Protein AF-A0A832J0V3-F1 (afdb_monomer_lite)

Sequence (159 aa):
MRLTGLDIARFIAFTGMVLVNFRIAAQVTGSTDWASQITHLLEGRAAALFVTLAGVGISLANAPASLMAKRALFLFAIGLLNQTIFEADILHYYGVYFLCAIPMMRLSPRGLLIAAGGILLISFIMLIGLNYEAGWNWATLQYADFWTPTGFIRNLFYN

Foldseek 3Di:
DDDVVLVVQLVVLVVLLVLLLVCVQVVPDQDPDPSSVSNVVSVPVSVVSNVVSVLVVVLPVPDPLVVLLVVLVVQLVVQVVVCVVGVSGPSNLSSVVSNVVSVVSVDDPVRVVVVVVVLVVVLVCCVVPDDLCPQADPVNRHGHPCVPPVSVVCVNRHD

Radius of gyration: 17.06 Å; chains: 1; bounding box: 44×34×41 Å

Secondary structure (DSSP, 8-state):
---HHHHHHHHHHHHHHHHHHHHHHTT----SSHHHHHHHHHTTHHHHHHHHHHHHHHHHH---HHHHHHHHHHHHHHHHHHHTT-SS--HHHHHHHHHHHHHHTTS-HHHHHHHHHHHHHHHHHHHHHS-TTTTEETTTTEETTTTSHHHHHHHHHT-

pLDDT: mean 91.14, std 5.31, range [54.75, 97.75]

Structure (mmCIF, N/CA/C/O backbone):
data_AF-A0A832J0V3-F1
#
_entry.id   AF-A0A832J0V3-F1
#
loop_
_atom_site.group_PDB
_atom_site.id
_atom_site.type_symbol
_atom_site.label_atom_id
_atom_site.label_alt_id
_atom_site.label_comp_id
_atom_site.label_asym_id
_atom_site.label_entity_id
_atom_site.label_seq_id
_atom_site.pdbx_PDB_ins_code
_atom_site.Cartn_x
_atom_site.Cartn_y
_atom_site.Cartn_z
_atom_site.occupancy
_atom_site.B_iso_or_equiv
_atom_site.auth_seq_id
_atom_site.auth_comp_id
_atom_site.auth_asym_id
_atom_site.auth_atom_id
_atom_site.pdbx_PDB_model_num
ATOM 1 N N . MET A 1 1 ? -3.402 12.920 20.168 1.00 54.75 1 MET A N 1
ATOM 2 C CA . MET A 1 1 ? -2.013 12.932 20.684 1.00 54.75 1 MET A CA 1
ATOM 3 C C . MET A 1 1 ? -1.078 12.619 19.524 1.00 54.75 1 MET A C 1
ATOM 5 O O . MET A 1 1 ? -1.375 11.689 18.785 1.00 54.75 1 MET A O 1
ATOM 9 N N . ARG A 1 2 ? -0.011 13.399 19.311 1.00 70.50 2 ARG A N 1
ATOM 10 C CA . ARG A 1 2 ? 1.037 13.047 18.337 1.00 70.50 2 ARG A CA 1
ATOM 11 C C . ARG A 1 2 ? 2.026 12.117 19.033 1.00 70.50 2 ARG A C 1
ATOM 13 O O . ARG A 1 2 ? 2.502 12.450 20.113 1.00 70.50 2 ARG A O 1
ATOM 20 N N . LEU A 1 3 ? 2.281 10.953 18.447 1.00 86.25 3 LEU A N 1
ATOM 21 C CA . LEU A 1 3 ? 3.226 9.975 18.976 1.00 86.25 3 LEU A CA 1
ATOM 22 C C . LEU A 1 3 ? 4.515 10.094 18.169 1.00 86.25 3 LEU A C 1
ATOM 24 O O . LEU A 1 3 ? 4.621 9.521 17.089 1.00 86.25 3 LEU A O 1
ATOM 28 N N . THR A 1 4 ? 5.489 10.837 18.690 1.00 90.25 4 THR A N 1
ATOM 29 C CA . THR A 1 4 ? 6.738 11.141 17.974 1.00 90.25 4 THR A CA 1
ATOM 30 C C . THR A 1 4 ? 7.454 9.880 17.487 1.00 90.25 4 THR A C 1
ATOM 32 O O . THR A 1 4 ? 7.920 9.845 16.356 1.00 90.25 4 THR A O 1
ATOM 35 N N . GLY A 1 5 ? 7.476 8.809 18.290 1.00 90.56 5 GLY A N 1
ATOM 36 C CA . GLY A 1 5 ? 8.074 7.534 17.879 1.00 90.56 5 GLY A CA 1
ATOM 37 C C . GLY A 1 5 ? 7.371 6.888 16.680 1.00 90.56 5 GLY A C 1
ATOM 38 O O . GLY A 1 5 ? 8.030 6.361 15.789 1.00 90.56 5 GLY A O 1
ATOM 39 N N . LEU A 1 6 ? 6.040 6.987 16.612 1.00 90.38 6 LEU A N 1
ATOM 40 C CA . LEU A 1 6 ? 5.249 6.479 15.490 1.00 90.38 6 LEU A CA 1
ATOM 41 C C . LEU A 1 6 ? 5.476 7.314 14.223 1.00 90.38 6 LEU A C 1
ATOM 43 O O . LEU A 1 6 ? 5.562 6.759 13.129 1.00 90.38 6 LEU A O 1
ATOM 47 N N . ASP A 1 7 ? 5.618 8.632 14.370 1.00 90.94 7 ASP A N 1
ATOM 48 C CA . ASP A 1 7 ? 5.925 9.532 13.257 1.00 90.94 7 ASP A CA 1
ATOM 49 C C . ASP A 1 7 ? 7.337 9.264 12.696 1.00 90.94 7 ASP A C 1
ATOM 51 O O . ASP A 1 7 ? 7.498 9.150 11.481 1.00 90.94 7 ASP A O 1
ATOM 55 N N . ILE A 1 8 ? 8.337 9.062 13.565 1.00 92.94 8 ILE A N 1
ATOM 56 C CA . ILE A 1 8 ? 9.705 8.681 13.166 1.00 92.94 8 ILE A CA 1
ATOM 57 C C . ILE A 1 8 ? 9.705 7.327 12.449 1.00 92.94 8 ILE A C 1
ATOM 59 O O . ILE A 1 8 ? 10.286 7.200 11.373 1.00 92.94 8 ILE A O 1
ATOM 63 N N . ALA A 1 9 ? 9.026 6.319 13.004 1.00 93.75 9 ALA A N 1
ATOM 64 C CA . ALA A 1 9 ? 8.980 4.988 12.405 1.00 93.75 9 ALA A CA 1
ATOM 65 C C . ALA A 1 9 ? 8.344 5.012 11.002 1.00 93.75 9 ALA A C 1
ATOM 67 O O . ALA A 1 9 ? 8.849 4.366 10.083 1.00 93.75 9 ALA A O 1
ATOM 68 N N . ARG A 1 10 ? 7.281 5.806 10.803 1.00 91.69 10 ARG A N 1
ATOM 69 C CA . ARG A 1 10 ? 6.677 5.998 9.475 1.00 91.69 10 ARG A CA 1
ATOM 70 C C . ARG A 1 10 ? 7.616 6.699 8.509 1.00 91.69 10 ARG A C 1
ATOM 72 O O . ARG A 1 10 ? 7.669 6.304 7.351 1.00 91.69 10 ARG A O 1
ATOM 79 N N . PHE A 1 11 ? 8.342 7.715 8.969 1.00 93.00 11 PHE A N 1
ATOM 80 C CA . PHE A 1 11 ? 9.310 8.423 8.137 1.00 93.00 11 PHE A CA 1
ATOM 81 C C . PHE A 1 11 ? 10.439 7.497 7.663 1.00 93.00 11 PHE A C 1
ATOM 83 O O . PHE A 1 11 ? 10.792 7.519 6.484 1.00 93.00 11 PHE A O 1
ATOM 90 N N . ILE A 1 12 ? 10.950 6.636 8.549 1.00 94.00 12 ILE A N 1
ATOM 91 C CA . ILE A 1 12 ? 11.961 5.626 8.202 1.00 94.00 12 ILE A CA 1
ATOM 92 C C . ILE A 1 12 ? 11.396 4.637 7.178 1.00 94.00 12 ILE A C 1
ATOM 94 O O . ILE A 1 12 ? 12.029 4.387 6.154 1.00 94.00 12 ILE A O 1
ATOM 98 N N . ALA A 1 13 ? 10.190 4.114 7.417 1.00 94.06 13 ALA A N 1
ATOM 99 C CA . ALA A 1 13 ? 9.546 3.175 6.502 1.00 94.06 13 ALA A CA 1
ATOM 100 C C . ALA A 1 13 ? 9.299 3.802 5.118 1.00 94.06 13 ALA A C 1
ATOM 102 O O . ALA A 1 13 ? 9.639 3.205 4.101 1.00 94.06 13 ALA A O 1
ATOM 103 N N . PHE A 1 14 ? 8.784 5.034 5.078 1.00 92.00 14 PHE A N 1
ATOM 104 C CA . PHE A 1 14 ? 8.576 5.792 3.845 1.00 92.00 14 PHE A CA 1
ATOM 105 C C . PHE A 1 14 ? 9.883 6.021 3.085 1.00 92.00 14 PHE A C 1
ATOM 107 O O . PHE A 1 14 ? 9.963 5.694 1.905 1.00 92.00 14 PHE A O 1
ATOM 114 N N . THR A 1 15 ? 10.92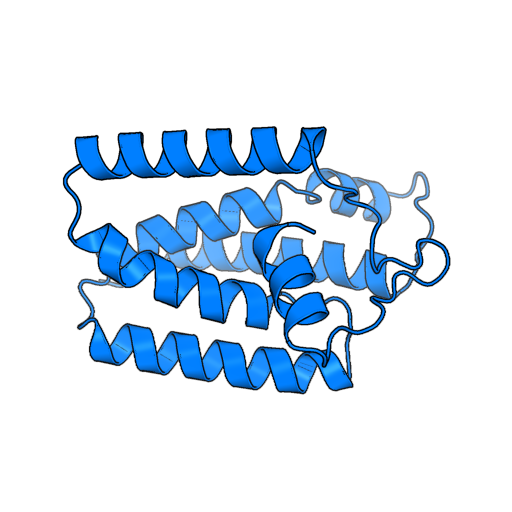4 6.504 3.765 1.00 92.75 15 THR A N 1
ATOM 115 C CA . THR A 1 15 ? 12.248 6.707 3.158 1.00 92.75 15 THR A CA 1
ATOM 116 C C . THR A 1 15 ? 12.790 5.405 2.571 1.00 92.75 15 THR A C 1
ATOM 118 O O . THR A 1 15 ? 13.293 5.400 1.451 1.00 92.75 15 THR A O 1
ATOM 121 N N . GLY A 1 16 ? 12.636 4.284 3.282 1.00 93.00 16 GLY A N 1
ATOM 122 C CA . GLY A 1 16 ? 13.059 2.981 2.780 1.00 93.00 16 GLY A CA 1
ATOM 123 C C . GLY A 1 16 ? 12.326 2.562 1.505 1.00 93.00 16 GLY A C 1
ATOM 124 O O . GLY A 1 16 ? 12.962 2.112 0.556 1.00 93.00 16 GLY A O 1
ATOM 125 N N . MET A 1 17 ? 11.009 2.770 1.440 1.00 93.06 17 MET A N 1
ATOM 126 C CA . MET A 1 17 ? 10.232 2.480 0.231 1.00 93.06 17 MET A CA 1
ATOM 127 C C . MET A 1 17 ? 10.623 3.374 -0.941 1.00 93.06 17 MET A C 1
ATOM 129 O O . MET A 1 17 ? 10.738 2.878 -2.058 1.00 93.06 17 MET A O 1
ATOM 133 N N . VAL A 1 18 ? 10.853 4.666 -0.692 1.00 90.50 18 VAL A N 1
ATOM 134 C CA . VAL A 1 18 ? 11.332 5.607 -1.713 1.00 90.50 18 VAL A CA 1
ATOM 135 C C . VAL A 1 18 ? 12.668 5.122 -2.271 1.00 90.50 18 VAL A C 1
ATOM 137 O O . VAL A 1 18 ? 12.792 4.974 -3.480 1.00 90.50 18 VAL A O 1
ATOM 140 N N . LEU A 1 19 ? 13.638 4.786 -1.415 1.00 90.81 19 LEU A N 1
ATOM 141 C CA . LEU A 1 19 ? 14.952 4.302 -1.851 1.00 90.81 19 LEU A CA 1
ATOM 142 C C . LEU A 1 19 ? 14.863 3.032 -2.710 1.00 90.81 19 LEU A C 1
ATOM 144 O O . LEU A 1 19 ? 15.509 2.953 -3.753 1.00 90.81 19 LEU A O 1
ATOM 148 N N . VAL A 1 20 ? 14.052 2.056 -2.294 1.00 90.69 20 VAL A N 1
ATOM 149 C CA . VAL A 1 20 ? 13.866 0.801 -3.039 1.00 90.69 20 VAL A CA 1
ATOM 150 C C . VAL A 1 20 ? 13.216 1.062 -4.401 1.00 90.69 20 VAL A C 1
A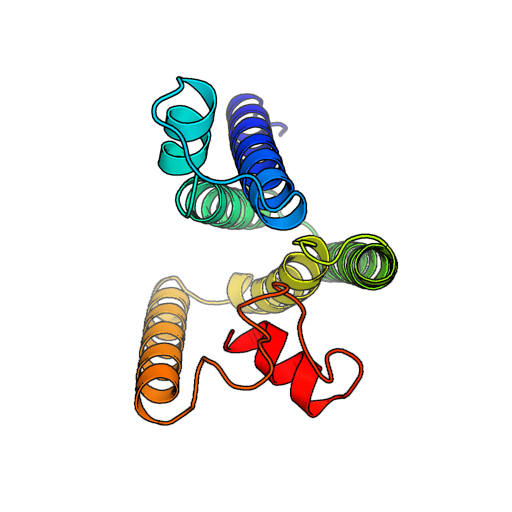TOM 152 O O . VAL A 1 20 ? 13.737 0.603 -5.415 1.00 90.69 20 VAL A O 1
ATOM 155 N N . ASN A 1 21 ? 12.133 1.843 -4.454 1.00 89.88 21 ASN A N 1
ATOM 156 C CA . ASN A 1 21 ? 11.426 2.122 -5.710 1.00 89.88 21 ASN A CA 1
ATOM 157 C C . ASN A 1 21 ? 12.256 2.983 -6.668 1.00 89.88 21 ASN A C 1
ATOM 159 O O . ASN A 1 21 ? 12.272 2.719 -7.866 1.00 89.88 21 ASN A O 1
ATOM 163 N N . PHE A 1 22 ? 13.010 3.961 -6.160 1.00 89.00 22 PHE A N 1
ATOM 164 C CA . PHE A 1 22 ? 13.929 4.742 -6.991 1.00 89.00 22 PHE A CA 1
ATOM 165 C C . PHE A 1 22 ? 15.041 3.884 -7.587 1.00 89.00 22 PHE A C 1
ATOM 167 O O . PHE A 1 22 ? 15.375 4.064 -8.754 1.00 89.00 22 PHE A O 1
ATOM 174 N N . ARG A 1 23 ? 15.595 2.932 -6.825 1.00 88.50 23 ARG A N 1
ATOM 175 C CA . ARG A 1 23 ? 16.586 1.985 -7.354 1.00 88.50 23 ARG A CA 1
ATOM 176 C C . ARG A 1 23 ? 16.011 1.166 -8.512 1.00 88.50 23 ARG A C 1
ATOM 178 O O . ARG A 1 23 ? 16.685 1.015 -9.528 1.00 88.50 23 ARG A O 1
ATOM 185 N N . ILE A 1 24 ? 14.788 0.657 -8.346 1.00 85.94 24 ILE A N 1
ATOM 186 C CA . ILE A 1 24 ? 14.080 -0.128 -9.368 1.00 85.94 24 ILE A CA 1
ATOM 187 C C . ILE A 1 24 ? 13.834 0.731 -10.616 1.00 85.94 24 ILE A C 1
ATOM 189 O O . ILE A 1 24 ? 14.211 0.330 -11.714 1.00 85.94 24 ILE A O 1
ATOM 193 N N . ALA A 1 25 ? 13.292 1.940 -10.451 1.00 86.00 25 ALA A N 1
ATOM 194 C CA . ALA A 1 25 ? 13.006 2.853 -11.557 1.00 86.00 25 ALA A CA 1
ATOM 195 C C . ALA A 1 25 ? 14.266 3.319 -12.306 1.00 86.00 25 ALA A C 1
ATOM 197 O O . ALA A 1 25 ? 14.244 3.477 -13.521 1.00 86.00 25 ALA A O 1
ATOM 198 N N . ALA A 1 26 ? 15.378 3.515 -11.595 1.00 86.19 26 ALA A N 1
ATOM 199 C CA . ALA A 1 26 ? 16.663 3.867 -12.193 1.00 86.19 26 ALA A CA 1
ATOM 200 C C . ALA A 1 26 ? 17.390 2.665 -12.829 1.00 86.19 26 ALA A C 1
ATOM 202 O O . ALA A 1 26 ? 18.499 2.834 -13.332 1.00 86.19 26 ALA A O 1
ATOM 203 N N . GLN A 1 27 ? 16.798 1.462 -12.777 1.00 82.75 27 GLN A N 1
ATOM 204 C CA . GLN A 1 27 ? 17.362 0.211 -13.295 1.00 82.75 27 GLN A CA 1
ATOM 205 C C . GLN A 1 27 ? 18.802 -0.045 -12.823 1.00 82.75 27 GLN A C 1
ATOM 207 O O . GLN A 1 27 ? 19.636 -0.588 -13.549 1.00 82.75 27 GLN A O 1
ATOM 212 N N . VAL A 1 28 ? 19.112 0.359 -11.588 1.00 83.00 28 VAL A N 1
ATOM 213 C CA . VAL A 1 28 ? 20.458 0.206 -11.035 1.00 83.00 28 VAL A CA 1
ATOM 214 C C . VAL A 1 28 ? 20.694 -1.267 -10.726 1.00 83.00 28 VAL A C 1
ATOM 216 O O . VAL A 1 28 ? 20.068 -1.841 -9.829 1.00 83.00 28 VAL A O 1
ATOM 219 N N . THR A 1 29 ? 21.626 -1.879 -11.452 1.00 79.19 29 THR A N 1
ATOM 220 C CA . THR A 1 29 ? 22.060 -3.252 -11.204 1.00 79.19 29 THR A CA 1
ATOM 221 C C . THR A 1 29 ? 22.659 -3.371 -9.807 1.00 79.19 29 THR A C 1
ATOM 223 O O . THR A 1 29 ? 23.489 -2.562 -9.389 1.00 79.19 29 THR A O 1
ATOM 226 N N . GLY A 1 30 ? 22.229 -4.394 -9.065 1.00 75.62 30 GLY A N 1
ATOM 227 C CA . GLY A 1 30 ? 22.785 -4.684 -7.747 1.00 75.62 30 GLY A CA 1
ATOM 228 C C . GLY A 1 30 ? 24.283 -4.964 -7.841 1.00 75.62 30 GLY A C 1
ATOM 229 O O . GLY A 1 30 ? 24.714 -5.798 -8.635 1.00 75.62 30 GLY A O 1
ATOM 230 N N . SER A 1 31 ? 25.064 -4.271 -7.020 1.00 80.88 31 SER A N 1
ATOM 231 C CA . SER A 1 31 ? 26.495 -4.517 -6.843 1.00 80.88 31 SER A CA 1
ATOM 232 C C . SER A 1 31 ? 26.772 -4.969 -5.398 1.00 80.88 31 SER A C 1
ATOM 234 O O . SER A 1 31 ? 25.855 -5.050 -4.576 1.00 80.88 31 SER A O 1
ATOM 236 N N . THR A 1 32 ? 28.025 -5.284 -5.065 1.00 82.44 32 THR A N 1
ATOM 237 C CA . THR A 1 32 ? 28.452 -5.596 -3.687 1.00 82.44 32 THR A CA 1
ATOM 238 C C . THR A 1 32 ? 28.707 -4.356 -2.826 1.00 82.44 32 THR A C 1
ATOM 240 O O . THR A 1 32 ? 29.169 -4.493 -1.692 1.00 82.44 32 THR A O 1
ATOM 243 N N . ASP A 1 33 ? 28.436 -3.153 -3.338 1.00 89.06 33 ASP A N 1
ATOM 244 C CA . ASP A 1 33 ? 28.592 -1.918 -2.577 1.00 89.06 33 ASP A CA 1
ATOM 245 C C . ASP A 1 33 ? 27.616 -1.819 -1.389 1.00 89.06 33 ASP A C 1
ATOM 247 O O . ASP A 1 33 ? 26.605 -2.520 -1.272 1.00 89.06 33 ASP A O 1
ATOM 251 N N . TRP A 1 34 ? 27.952 -0.931 -0.457 1.00 88.75 34 TRP A N 1
ATOM 252 C CA . TRP A 1 34 ? 27.175 -0.724 0.762 1.00 88.75 34 TRP A CA 1
ATOM 253 C C . TRP A 1 34 ? 25.763 -0.180 0.472 1.00 88.75 34 TRP A C 1
ATOM 255 O O . TRP A 1 34 ? 24.833 -0.458 1.227 1.00 88.75 34 TRP A O 1
ATOM 265 N N . ALA A 1 35 ? 25.575 0.564 -0.623 1.00 86.31 35 ALA A N 1
ATOM 266 C CA . ALA A 1 35 ? 24.287 1.144 -0.998 1.00 86.31 35 ALA A CA 1
ATOM 267 C C . ALA A 1 35 ? 23.299 0.069 -1.492 1.00 86.31 35 ALA A C 1
ATOM 269 O O . ALA A 1 35 ? 22.139 0.031 -1.069 1.00 86.31 35 ALA A O 1
ATOM 270 N N . SER A 1 36 ? 23.772 -0.857 -2.324 1.00 87.38 36 SER A N 1
ATOM 271 C CA . SER A 1 36 ? 23.045 -2.040 -2.783 1.00 87.38 36 SER A CA 1
ATOM 272 C C . SER A 1 36 ? 22.659 -2.935 -1.603 1.00 87.38 36 SER A C 1
ATOM 274 O O . SER A 1 36 ? 21.502 -3.337 -1.484 1.00 87.38 36 SER A O 1
ATOM 276 N N . GLN A 1 37 ? 23.566 -3.150 -0.642 1.00 88.56 37 GLN A N 1
ATOM 277 C CA . GLN A 1 37 ? 23.251 -3.909 0.576 1.00 88.56 37 GLN A CA 1
ATOM 278 C C . GLN A 1 37 ? 22.127 -3.264 1.401 1.00 88.56 37 GLN A C 1
ATOM 280 O O . GLN A 1 37 ? 21.216 -3.960 1.848 1.00 88.56 37 GLN A O 1
ATOM 285 N N . ILE A 1 38 ? 22.147 -1.937 1.575 1.00 89.25 38 ILE A N 1
ATOM 286 C CA . ILE A 1 38 ? 21.082 -1.221 2.291 1.00 89.25 38 ILE A CA 1
ATOM 287 C C . ILE A 1 38 ? 19.741 -1.363 1.565 1.00 89.25 38 ILE A C 1
ATOM 289 O O . ILE A 1 38 ? 18.738 -1.683 2.200 1.00 89.25 38 ILE A O 1
ATOM 293 N N . THR A 1 39 ? 19.704 -1.152 0.248 1.00 87.69 39 THR A N 1
ATOM 294 C CA . THR A 1 39 ? 18.449 -1.263 -0.517 1.00 87.69 39 THR A CA 1
ATOM 295 C C . THR A 1 39 ? 17.880 -2.681 -0.488 1.00 87.69 39 THR A C 1
ATOM 297 O O . THR A 1 39 ? 16.688 -2.833 -0.236 1.00 87.69 39 THR A O 1
ATOM 300 N N . HIS A 1 40 ? 18.719 -3.715 -0.594 1.00 88.38 40 HIS A N 1
ATOM 301 C CA . HIS A 1 40 ? 18.296 -5.110 -0.429 1.00 88.38 40 HIS A CA 1
ATOM 302 C C . HIS A 1 40 ? 17.756 -5.425 0.973 1.00 88.38 40 HIS A C 1
ATOM 304 O O . HIS A 1 40 ? 16.810 -6.196 1.117 1.00 88.38 40 HIS A O 1
ATOM 310 N N . LEU A 1 41 ? 18.319 -4.826 2.026 1.00 90.19 41 LEU A N 1
ATOM 311 C CA . LEU A 1 41 ? 17.799 -4.996 3.388 1.00 90.19 41 LEU A CA 1
ATOM 312 C C . LEU A 1 41 ? 16.435 -4.327 3.593 1.00 90.19 41 LEU A C 1
ATOM 314 O O . LEU A 1 41 ? 15.684 -4.753 4.474 1.00 90.19 41 LEU A O 1
ATOM 318 N N . LEU A 1 42 ? 16.134 -3.274 2.832 1.00 91.75 42 LEU A N 1
ATOM 319 C CA . LEU A 1 42 ? 14.887 -2.510 2.913 1.00 91.75 42 LEU A CA 1
ATOM 320 C C . LEU A 1 42 ? 13.787 -3.076 2.009 1.00 91.75 42 LEU A C 1
ATOM 322 O O . LEU A 1 42 ? 12.604 -2.897 2.312 1.00 91.75 42 LEU A O 1
ATOM 326 N N . GLU A 1 43 ? 14.166 -3.758 0.930 1.00 89.62 43 GLU A N 1
ATOM 327 C CA . GLU A 1 43 ? 13.263 -4.367 -0.043 1.00 89.62 43 GLU A CA 1
ATOM 328 C C . GLU A 1 43 ? 12.258 -5.309 0.644 1.00 89.62 43 GLU A C 1
ATOM 330 O O . GLU A 1 43 ? 12.610 -6.144 1.480 1.00 89.62 43 GLU A O 1
ATOM 335 N N . GLY A 1 44 ? 10.965 -5.093 0.385 1.00 87.31 44 GLY A N 1
ATOM 336 C CA . GLY A 1 44 ? 9.844 -5.776 1.050 1.00 87.31 44 GLY A CA 1
ATOM 337 C C . GLY A 1 44 ? 9.616 -5.389 2.523 1.00 87.31 44 GLY A C 1
ATOM 338 O O . GLY A 1 44 ? 8.474 -5.202 2.948 1.00 87.31 44 GLY A O 1
ATOM 339 N N . ARG A 1 45 ? 10.678 -5.197 3.315 1.00 93.56 45 ARG A N 1
ATOM 340 C CA . ARG A 1 45 ? 10.584 -4.896 4.757 1.00 93.56 45 ARG A CA 1
ATOM 341 C C . ARG A 1 45 ? 10.056 -3.494 5.035 1.00 93.56 45 ARG A C 1
ATOM 343 O O . ARG A 1 45 ? 9.235 -3.318 5.935 1.00 93.56 45 ARG A O 1
ATOM 350 N N . ALA A 1 46 ? 10.498 -2.504 4.260 1.00 92.94 46 ALA A N 1
ATOM 351 C CA . ALA A 1 46 ? 10.042 -1.123 4.396 1.00 92.94 46 ALA A CA 1
ATOM 352 C C . ALA A 1 46 ? 8.532 -1.004 4.123 1.00 92.94 46 ALA A C 1
ATOM 354 O O . ALA A 1 46 ? 7.824 -0.341 4.881 1.00 92.94 46 ALA A O 1
ATOM 355 N N . ALA A 1 47 ? 8.031 -1.721 3.111 1.00 90.75 47 ALA A N 1
ATOM 356 C CA . ALA A 1 47 ? 6.607 -1.784 2.790 1.00 90.75 47 ALA A CA 1
ATOM 357 C C . ALA A 1 47 ? 5.792 -2.449 3.910 1.00 90.75 47 ALA A C 1
ATOM 359 O O . ALA A 1 47 ? 4.803 -1.877 4.373 1.00 90.75 47 ALA A O 1
ATOM 360 N N . ALA A 1 48 ? 6.242 -3.606 4.411 1.00 92.62 48 ALA A N 1
ATOM 361 C CA . ALA A 1 48 ? 5.584 -4.301 5.518 1.00 92.62 48 ALA A CA 1
ATOM 362 C C . ALA A 1 48 ? 5.510 -3.433 6.789 1.00 92.62 48 ALA A C 1
ATOM 364 O O . ALA A 1 48 ? 4.458 -3.343 7.435 1.00 92.62 48 ALA A O 1
ATOM 365 N N . LEU A 1 49 ? 6.606 -2.741 7.124 1.00 94.19 49 LEU A N 1
ATOM 366 C CA . LEU A 1 49 ? 6.651 -1.808 8.247 1.00 94.19 49 LEU A CA 1
ATOM 367 C C . LEU A 1 49 ? 5.685 -0.636 8.035 1.00 94.19 49 LEU A C 1
ATOM 369 O O . LEU A 1 49 ? 4.899 -0.320 8.929 1.00 94.19 49 LEU A O 1
ATOM 373 N N . PHE A 1 50 ? 5.707 -0.010 6.856 1.00 92.69 50 PHE A N 1
ATOM 374 C CA . PHE A 1 50 ? 4.854 1.136 6.551 1.00 92.69 50 PHE A CA 1
ATOM 375 C C . PHE A 1 50 ? 3.366 0.794 6.673 1.00 92.69 50 PHE A C 1
ATOM 377 O O . PHE A 1 50 ? 2.633 1.503 7.363 1.00 92.69 50 PHE A O 1
ATOM 384 N N . VAL A 1 51 ? 2.926 -0.313 6.066 1.00 91.25 51 VAL A N 1
ATOM 385 C CA . VAL A 1 51 ? 1.519 -0.750 6.102 1.00 91.25 51 VAL A CA 1
ATOM 386 C C . VAL A 1 51 ? 1.076 -1.062 7.533 1.00 91.25 51 VAL A C 1
ATOM 388 O O . VAL A 1 51 ? 0.001 -0.632 7.955 1.00 91.25 51 VAL A O 1
ATOM 391 N N . THR A 1 52 ? 1.927 -1.723 8.321 1.00 92.88 52 THR A N 1
ATOM 392 C CA . THR A 1 52 ? 1.641 -2.018 9.734 1.00 92.88 52 THR A CA 1
ATOM 393 C C . THR A 1 52 ? 1.462 -0.732 10.548 1.00 92.88 52 THR A C 1
ATOM 395 O O . THR A 1 52 ? 0.471 -0.566 11.264 1.00 92.88 52 THR A O 1
ATOM 398 N N . LEU A 1 53 ? 2.380 0.229 10.401 1.00 93.94 53 LEU A N 1
ATOM 399 C CA . LEU A 1 53 ? 2.315 1.525 11.087 1.00 93.94 53 LEU A CA 1
ATOM 400 C C . LEU A 1 53 ? 1.157 2.403 10.599 1.00 93.94 53 LEU A C 1
ATOM 402 O O . LEU A 1 53 ? 0.660 3.250 11.353 1.00 93.94 53 LEU A O 1
ATOM 406 N N . ALA A 1 54 ? 0.730 2.232 9.348 1.00 90.88 54 ALA A N 1
ATOM 407 C CA . ALA A 1 54 ? -0.447 2.893 8.812 1.00 90.88 54 ALA A CA 1
ATOM 408 C C . ALA A 1 54 ? -1.724 2.337 9.454 1.00 90.88 54 ALA A C 1
ATOM 410 O O . ALA A 1 54 ? -2.540 3.124 9.928 1.00 90.88 54 ALA A O 1
ATOM 411 N N . GLY A 1 55 ? -1.854 1.012 9.584 1.00 91.00 55 GLY A N 1
ATOM 412 C CA . GLY A 1 55 ? -2.968 0.373 10.293 1.00 91.00 55 GLY A CA 1
ATOM 413 C C . GLY A 1 55 ? -3.066 0.809 11.759 1.00 91.00 55 GLY A C 1
ATOM 414 O O . GLY A 1 55 ? -4.125 1.251 12.205 1.00 91.00 55 GLY A O 1
ATOM 415 N N . VAL A 1 56 ? -1.941 0.791 12.484 1.00 91.62 56 VAL A N 1
ATOM 416 C CA . VAL A 1 56 ? -1.855 1.322 13.861 1.00 91.62 56 VAL A CA 1
ATOM 417 C C . VAL A 1 56 ? -2.177 2.820 13.901 1.00 91.62 56 VAL A C 1
ATOM 419 O O . VAL A 1 56 ? -2.834 3.312 14.812 1.00 91.62 56 VAL A O 1
ATOM 422 N N . GLY A 1 57 ? -1.734 3.578 12.900 1.00 90.12 57 GLY A N 1
ATOM 423 C CA . GLY A 1 57 ? -2.038 5.001 12.797 1.00 90.12 57 GLY A CA 1
ATOM 424 C C . GLY A 1 57 ? -3.516 5.301 12.648 1.00 90.12 57 GLY A C 1
ATOM 425 O O . GLY A 1 57 ? -4.039 6.182 13.325 1.00 90.12 57 GLY A O 1
ATOM 426 N N . ILE A 1 58 ? -4.171 4.558 11.767 1.00 89.38 58 ILE A N 1
ATOM 427 C CA . ILE A 1 58 ? -5.593 4.673 11.486 1.00 89.38 58 ILE A CA 1
ATOM 428 C C . ILE A 1 58 ? -6.414 4.313 12.728 1.00 89.38 58 ILE A C 1
ATOM 430 O O . ILE A 1 58 ? -7.323 5.065 13.083 1.00 89.38 58 ILE A O 1
ATOM 434 N N . SER A 1 59 ? -6.067 3.224 13.422 1.00 88.75 59 SER A N 1
ATOM 435 C CA . SER A 1 59 ? -6.784 2.801 14.631 1.00 88.75 59 SER A CA 1
ATOM 436 C C . SER A 1 59 ? -6.659 3.809 15.778 1.00 88.75 59 SER A C 1
ATOM 438 O O . SER A 1 59 ? -7.618 4.011 16.517 1.00 88.75 59 SER A O 1
ATOM 440 N N . LEU A 1 60 ? -5.517 4.496 15.900 1.00 89.50 60 L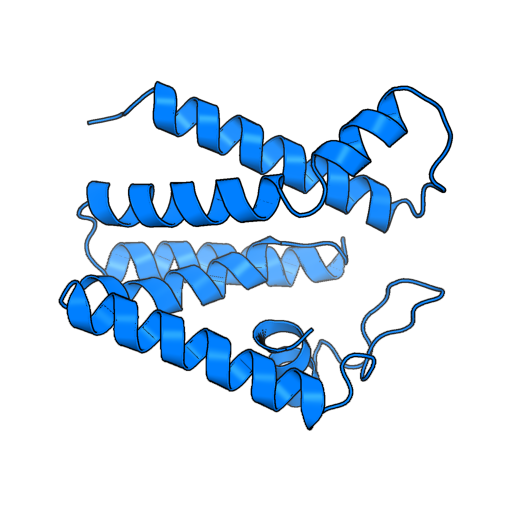EU A N 1
ATOM 441 C CA . LEU A 1 60 ? -5.295 5.519 16.928 1.00 89.50 60 LEU A CA 1
ATOM 442 C C . LEU A 1 60 ? -5.860 6.901 16.567 1.00 89.50 60 LEU A C 1
ATOM 444 O O . LEU A 1 60 ? -6.132 7.704 17.460 1.00 89.50 60 LEU A O 1
ATOM 448 N N . ALA A 1 61 ? -6.005 7.217 15.277 1.00 86.38 61 ALA A N 1
ATOM 449 C CA . ALA A 1 61 ? -6.391 8.554 14.829 1.00 86.38 61 ALA A CA 1
ATOM 450 C C . ALA A 1 61 ? -7.835 8.930 15.196 1.00 86.38 61 ALA A C 1
ATOM 452 O O . ALA A 1 61 ? -8.118 10.122 15.313 1.00 86.38 61 ALA A O 1
ATOM 453 N N . ASN A 1 62 ? -8.735 7.945 15.345 1.00 83.38 62 ASN A N 1
ATOM 454 C CA . ASN A 1 62 ? -10.173 8.150 15.588 1.00 83.38 62 ASN A CA 1
ATOM 455 C C . ASN A 1 62 ? -10.798 9.214 14.660 1.00 83.38 62 ASN A C 1
ATOM 457 O O . ASN A 1 62 ? -11.659 9.998 15.059 1.00 83.38 62 ASN A O 1
ATOM 461 N N . ALA A 1 63 ? -10.328 9.277 13.412 1.00 88.81 63 ALA A N 1
ATOM 462 C CA . ALA A 1 63 ? -10.803 10.246 12.436 1.00 88.81 63 ALA A CA 1
ATOM 463 C C . ALA A 1 63 ? -12.164 9.812 11.863 1.00 88.81 63 ALA A C 1
ATOM 465 O O . ALA A 1 63 ? -12.405 8.617 11.682 1.00 88.81 63 ALA A O 1
ATOM 466 N N . PRO A 1 64 ? -13.054 10.759 11.512 1.00 93.25 64 PRO A N 1
ATOM 467 C CA . PRO A 1 64 ? -14.297 10.410 10.844 1.00 93.25 64 PRO A CA 1
ATOM 468 C C . PRO A 1 64 ? -14.004 9.760 9.486 1.00 93.25 64 PRO A C 1
ATOM 470 O O . PRO A 1 64 ? -13.160 10.237 8.721 1.00 93.25 64 PRO A O 1
ATOM 473 N N . ALA A 1 65 ? -14.749 8.701 9.162 1.00 93.50 65 ALA A N 1
ATOM 474 C CA . ALA A 1 65 ? -14.580 7.930 7.927 1.00 93.50 65 ALA A CA 1
ATOM 475 C C . ALA A 1 65 ? -14.619 8.806 6.661 1.00 93.50 65 ALA A C 1
ATOM 477 O O . ALA A 1 65 ? -13.872 8.568 5.717 1.00 93.50 65 ALA A O 1
ATOM 478 N N . SER A 1 66 ? -15.434 9.866 6.657 1.00 95.19 66 SER A N 1
ATOM 479 C CA . SER A 1 66 ? -15.517 10.823 5.548 1.00 95.19 66 SER A CA 1
ATOM 480 C C . SER A 1 66 ? -14.215 11.599 5.327 1.00 95.19 66 SER A C 1
ATOM 482 O O . SER A 1 66 ? -13.832 11.846 4.186 1.00 95.19 66 SER A O 1
ATOM 484 N N . LEU A 1 67 ? -13.505 11.968 6.397 1.00 94.62 67 LEU A N 1
ATOM 485 C CA . LEU A 1 67 ? -12.212 12.644 6.297 1.00 94.62 67 LEU A CA 1
ATOM 486 C C . LEU A 1 67 ? -11.128 11.685 5.802 1.00 94.62 67 LEU A C 1
ATOM 488 O O . LEU A 1 67 ? -10.307 12.072 4.972 1.00 94.62 67 LEU A O 1
ATOM 492 N N . MET A 1 68 ? -11.144 10.440 6.280 1.00 94.06 68 MET A N 1
ATOM 493 C CA . MET A 1 68 ? -10.236 9.402 5.791 1.00 94.06 68 MET A CA 1
ATOM 494 C C . MET A 1 68 ? -10.449 9.131 4.303 1.00 94.06 68 MET A C 1
ATOM 496 O O . MET A 1 68 ? -9.479 9.131 3.554 1.00 94.06 68 MET A O 1
ATOM 500 N N . ALA A 1 69 ? -11.704 9.002 3.866 1.00 96.19 69 ALA A N 1
ATOM 501 C CA . ALA A 1 69 ? -12.041 8.795 2.463 1.00 96.19 69 ALA A CA 1
ATOM 502 C C . ALA A 1 69 ? -11.556 9.951 1.580 1.00 96.19 69 ALA A C 1
ATOM 504 O O . ALA A 1 69 ? -10.946 9.711 0.545 1.00 96.19 69 ALA A O 1
ATOM 505 N N . LYS A 1 70 ? -11.744 11.208 2.012 1.00 97.12 70 LYS A N 1
ATOM 506 C CA . LYS A 1 70 ? -11.227 12.381 1.284 1.00 97.12 70 LYS A CA 1
ATOM 507 C C . LYS A 1 70 ? -9.704 12.357 1.153 1.00 97.12 70 LYS A C 1
ATOM 509 O O . LYS A 1 70 ? -9.188 12.625 0.076 1.00 97.12 70 LYS A O 1
ATOM 514 N N . ARG A 1 71 ? -8.982 12.030 2.232 1.00 95.12 71 ARG A N 1
ATOM 515 C CA . ARG A 1 71 ? -7.511 11.942 2.219 1.00 95.12 71 ARG A CA 1
ATOM 516 C C . ARG A 1 71 ? -7.012 10.797 1.341 1.00 95.12 71 ARG A C 1
ATOM 518 O O . ARG A 1 71 ? -6.059 10.987 0.599 1.00 95.12 71 ARG A O 1
ATOM 525 N N . ALA A 1 72 ? -7.666 9.643 1.413 1.00 96.06 72 ALA A N 1
ATOM 526 C CA . ALA A 1 72 ? -7.336 8.474 0.611 1.00 96.06 72 ALA A CA 1
ATOM 527 C C . ALA A 1 72 ? -7.607 8.722 -0.882 1.00 96.06 72 ALA A C 1
ATOM 529 O O . ALA A 1 72 ? -6.751 8.435 -1.709 1.00 96.06 72 ALA A O 1
ATOM 530 N N . LEU A 1 73 ? -8.736 9.355 -1.221 1.00 97.31 73 LEU A N 1
ATOM 531 C CA . LEU A 1 73 ? -9.062 9.744 -2.595 1.00 97.31 73 LEU A CA 1
ATOM 532 C C . LEU A 1 73 ? -8.111 10.818 -3.137 1.00 97.31 73 LEU A C 1
ATOM 534 O O . LEU A 1 73 ? -7.713 10.762 -4.294 1.00 97.31 73 LEU A O 1
ATOM 538 N N . PHE A 1 74 ? -7.722 11.782 -2.302 1.00 97.62 74 PHE A N 1
ATOM 539 C CA . PHE A 1 74 ? -6.712 12.773 -2.665 1.00 97.62 74 PHE A CA 1
ATOM 540 C C . PHE A 1 74 ? -5.359 12.112 -2.956 1.00 97.62 74 PHE A C 1
ATOM 542 O O . PHE A 1 74 ? -4.748 12.395 -3.983 1.00 97.62 74 PHE A O 1
ATOM 549 N N . LEU A 1 75 ? -4.924 11.192 -2.089 1.00 95.56 75 LEU A N 1
ATOM 550 C CA . LEU A 1 75 ? -3.692 10.428 -2.284 1.00 95.56 75 LEU A CA 1
ATOM 551 C C . LEU A 1 75 ? -3.757 9.573 -3.553 1.00 95.56 75 LEU A C 1
ATOM 553 O O . LEU A 1 75 ? -2.798 9.542 -4.314 1.00 95.56 75 LEU A O 1
ATOM 557 N N . PHE A 1 76 ? -4.904 8.941 -3.801 1.00 96.81 76 PHE A N 1
ATOM 558 C CA . PHE A 1 76 ? -5.164 8.165 -5.005 1.00 96.81 76 PHE A CA 1
ATOM 559 C C . PHE A 1 76 ? -5.045 9.016 -6.272 1.00 96.81 76 PHE A C 1
ATOM 561 O O . PHE A 1 76 ? -4.324 8.647 -7.192 1.00 96.81 76 PHE A O 1
ATOM 568 N N . ALA A 1 77 ? -5.703 10.178 -6.301 1.00 97.06 77 ALA A N 1
ATOM 569 C CA . ALA A 1 77 ? -5.660 11.086 -7.441 1.00 97.06 77 ALA A CA 1
ATOM 570 C C . ALA A 1 77 ? -4.236 11.588 -7.718 1.00 97.06 77 ALA A C 1
ATOM 572 O O . ALA A 1 77 ? -3.805 11.600 -8.867 1.00 97.06 77 ALA A O 1
ATOM 573 N N . ILE A 1 78 ? -3.484 11.950 -6.672 1.00 96.69 78 ILE A N 1
ATOM 574 C CA . ILE A 1 78 ? -2.077 12.3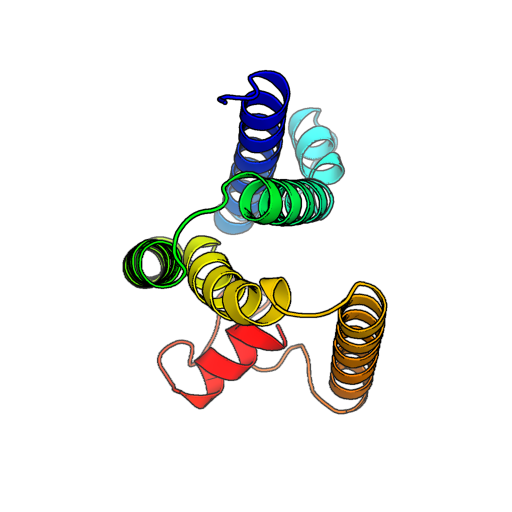36 -6.824 1.00 96.69 78 ILE A CA 1
ATOM 575 C C . ILE A 1 78 ? -1.228 11.159 -7.298 1.00 96.69 78 ILE A C 1
ATOM 577 O O . ILE A 1 78 ? -0.383 11.363 -8.158 1.00 96.69 78 ILE A O 1
ATOM 581 N N . GLY A 1 79 ? -1.455 9.946 -6.790 1.00 95.06 79 GLY A N 1
ATOM 582 C CA . GLY A 1 79 ? -0.743 8.750 -7.244 1.00 95.06 79 GLY A CA 1
ATOM 583 C C . GLY A 1 79 ? -0.963 8.473 -8.729 1.00 95.06 79 GLY A C 1
ATOM 584 O O . GLY A 1 79 ? -0.004 8.278 -9.464 1.00 95.06 79 GLY A O 1
ATOM 585 N N . LEU A 1 80 ? -2.206 8.579 -9.210 1.00 94.81 80 LEU A N 1
ATOM 586 C CA . LEU A 1 80 ? -2.506 8.447 -10.639 1.00 94.81 80 LEU A CA 1
ATOM 587 C C . LEU A 1 80 ? -1.825 9.527 -11.488 1.00 94.81 80 LEU A C 1
ATOM 589 O O . LEU A 1 80 ? -1.331 9.231 -12.572 1.00 94.81 80 LEU A O 1
ATOM 593 N N . LEU A 1 81 ? -1.774 10.772 -11.006 1.00 95.31 81 LEU A N 1
ATOM 594 C CA . LEU A 1 81 ? -1.020 11.831 -11.681 1.00 95.31 81 LEU A CA 1
ATOM 595 C C . LEU A 1 81 ? 0.483 11.526 -11.674 1.00 95.31 81 LEU A C 1
ATOM 597 O O . LEU A 1 81 ? 1.141 11.685 -12.699 1.00 95.31 81 LEU A O 1
ATOM 601 N N . ASN A 1 82 ? 1.020 11.047 -10.551 1.00 92.81 82 ASN A N 1
ATOM 602 C CA . ASN A 1 82 ? 2.427 10.687 -10.413 1.00 92.81 82 ASN A CA 1
ATOM 603 C C . ASN A 1 82 ? 2.816 9.535 -11.350 1.00 92.81 82 ASN A C 1
ATOM 605 O O . ASN A 1 82 ? 3.879 9.600 -11.958 1.00 92.81 82 ASN A O 1
ATOM 609 N N . GLN A 1 83 ? 1.925 8.561 -11.566 1.00 90.75 83 GLN A N 1
ATOM 610 C CA . GLN A 1 83 ? 2.132 7.446 -12.497 1.00 90.75 83 GLN A CA 1
ATOM 611 C C . GLN A 1 83 ? 2.426 7.911 -13.936 1.00 90.75 83 GLN A C 1
ATOM 613 O O . GLN A 1 83 ? 3.079 7.198 -14.690 1.00 90.75 83 GLN A O 1
ATOM 618 N N . THR A 1 84 ? 1.977 9.111 -14.333 1.00 90.12 84 THR A N 1
ATOM 619 C CA . THR A 1 84 ? 2.271 9.670 -15.670 1.00 90.12 84 THR A CA 1
ATOM 620 C C . THR A 1 84 ? 3.722 10.131 -15.838 1.00 90.12 84 THR A C 1
ATOM 622 O O . THR A 1 84 ? 4.179 10.306 -16.964 1.00 90.12 84 THR A O 1
ATOM 625 N N . ILE A 1 85 ? 4.439 10.339 -14.729 1.00 90.25 85 ILE A N 1
ATOM 626 C CA . ILE A 1 85 ? 5.817 10.849 -14.693 1.00 90.25 85 ILE A CA 1
ATOM 627 C C . ILE A 1 85 ? 6.777 9.772 -14.173 1.00 90.25 85 ILE A C 1
ATOM 629 O O . ILE A 1 85 ? 7.914 9.682 -14.630 1.00 90.25 85 ILE A O 1
ATOM 633 N N . PHE A 1 86 ? 6.333 8.968 -13.206 1.00 86.19 86 PHE A N 1
ATOM 634 C CA . PHE A 1 86 ? 7.151 8.008 -12.481 1.00 86.19 86 PHE A CA 1
ATOM 635 C C . PHE A 1 86 ? 6.385 6.700 -12.271 1.00 86.19 86 PHE A C 1
ATOM 637 O O . PHE A 1 86 ? 5.445 6.639 -11.482 1.00 86.19 86 PHE A O 1
ATOM 644 N N . GLU A 1 87 ? 6.803 5.644 -12.970 1.00 84.19 87 GLU A N 1
ATOM 645 C CA . GLU A 1 87 ? 6.070 4.371 -13.004 1.00 84.19 87 GLU A CA 1
ATOM 646 C C . GLU A 1 87 ? 6.172 3.551 -11.708 1.00 84.19 87 GLU A C 1
ATOM 648 O O . GLU A 1 87 ? 5.286 2.748 -11.424 1.00 84.19 87 GLU A O 1
ATOM 653 N N . ALA A 1 88 ? 7.205 3.778 -10.888 1.00 83.56 88 ALA A N 1
ATOM 654 C CA . ALA A 1 88 ? 7.379 3.121 -9.588 1.00 83.56 88 ALA A CA 1
ATOM 655 C C . ALA A 1 88 ? 6.630 3.856 -8.452 1.00 83.56 88 ALA A C 1
ATOM 657 O O . ALA A 1 88 ? 7.141 4.014 -7.338 1.00 83.56 88 ALA A O 1
ATOM 658 N N . ASP A 1 89 ? 5.430 4.368 -8.747 1.00 88.69 89 ASP A N 1
ATOM 659 C CA . ASP A 1 89 ? 4.562 5.022 -7.770 1.00 88.69 89 ASP A CA 1
ATOM 660 C C . ASP A 1 89 ? 3.964 4.020 -6.776 1.00 88.69 89 ASP A C 1
ATOM 662 O O . ASP A 1 89 ? 3.480 2.948 -7.132 1.00 88.69 89 ASP A O 1
ATOM 666 N N . ILE A 1 90 ? 3.910 4.435 -5.513 1.00 89.62 90 ILE A N 1
ATOM 667 C CA . ILE A 1 90 ? 3.273 3.679 -4.430 1.00 89.62 90 ILE A CA 1
ATOM 668 C C . ILE A 1 90 ? 1.975 4.342 -3.939 1.00 89.62 90 ILE A C 1
ATOM 670 O O . ILE A 1 90 ? 1.213 3.739 -3.182 1.00 89.62 90 ILE A O 1
ATOM 674 N N . LEU A 1 91 ? 1.710 5.598 -4.318 1.00 92.12 91 LEU A N 1
ATOM 675 C CA . LEU A 1 91 ? 0.619 6.401 -3.762 1.00 92.12 91 LEU A CA 1
ATOM 676 C C . LEU A 1 91 ? -0.757 5.879 -4.168 1.00 92.12 91 LEU A C 1
ATOM 678 O O . LEU A 1 91 ? -1.656 5.864 -3.323 1.00 92.12 91 LEU A O 1
ATOM 682 N N . HIS A 1 92 ? -0.943 5.453 -5.420 1.00 94.56 92 HIS A N 1
ATOM 683 C CA . HIS A 1 92 ? -2.252 4.973 -5.867 1.00 94.56 92 HIS A CA 1
ATOM 684 C C . HIS A 1 92 ? -2.665 3.682 -5.137 1.00 94.56 92 HIS A C 1
ATOM 686 O O . HIS A 1 92 ? -3.814 3.582 -4.695 1.00 94.56 92 HIS A O 1
ATOM 692 N N . TYR A 1 93 ? -1.723 2.763 -4.885 1.00 92.88 93 TYR A N 1
ATOM 693 C CA . TYR A 1 93 ? -1.946 1.594 -4.025 1.00 92.88 93 TYR A CA 1
ATOM 694 C C . TYR A 1 93 ? -2.425 2.012 -2.631 1.00 92.88 93 TYR A C 1
ATOM 696 O O . TYR A 1 93 ? -3.464 1.549 -2.155 1.00 92.88 93 TYR A O 1
ATOM 704 N N . TYR A 1 94 ? -1.723 2.946 -1.977 1.00 92.06 94 TYR A N 1
ATOM 705 C CA . TYR A 1 94 ? -2.115 3.417 -0.644 1.00 92.06 94 TYR A CA 1
ATOM 706 C C . TYR A 1 94 ? -3.458 4.131 -0.625 1.00 92.06 94 TYR A C 1
ATOM 708 O O . TYR A 1 94 ? -4.220 3.965 0.328 1.00 92.06 94 TYR A O 1
ATOM 716 N N . GLY A 1 95 ? -3.764 4.908 -1.662 1.00 95.06 95 GLY A N 1
ATOM 717 C CA . GLY A 1 95 ? -5.054 5.565 -1.808 1.00 95.06 95 GLY A CA 1
ATOM 718 C C . GLY A 1 95 ? -6.201 4.558 -1.758 1.00 95.06 95 GLY A C 1
ATOM 719 O O . GLY A 1 95 ? -7.136 4.726 -0.975 1.00 95.06 95 GLY A O 1
ATOM 720 N N . VAL A 1 96 ? -6.100 3.460 -2.511 1.00 96.31 96 VAL A N 1
ATOM 721 C CA . VAL A 1 96 ? -7.141 2.423 -2.499 1.00 96.31 96 VAL A CA 1
ATOM 722 C C . VAL A 1 96 ? -7.123 1.616 -1.206 1.00 96.31 96 VAL A C 1
ATOM 724 O O . VAL A 1 96 ? -8.171 1.427 -0.588 1.00 96.31 96 VAL A O 1
ATOM 727 N N . TYR A 1 97 ? -5.957 1.194 -0.723 1.00 94.38 97 TYR A N 1
ATOM 728 C CA . TYR A 1 97 ? -5.882 0.384 0.494 1.00 94.38 97 TYR A CA 1
ATOM 729 C C . TYR A 1 97 ? -6.330 1.136 1.751 1.00 94.38 97 TYR A C 1
ATOM 731 O O . TYR A 1 97 ? -6.934 0.535 2.641 1.00 94.38 97 TYR A O 1
ATOM 739 N N . PHE A 1 98 ? -6.153 2.458 1.817 1.00 94.19 98 PHE A N 1
ATOM 740 C CA . PHE A 1 98 ? -6.752 3.265 2.881 1.00 94.19 98 PHE A CA 1
ATOM 741 C C . PHE A 1 98 ? -8.270 3.378 2.767 1.00 94.19 98 PHE A C 1
ATOM 743 O O . PHE A 1 98 ? -8.933 3.410 3.803 1.00 94.19 98 PHE A O 1
ATOM 750 N N . LEU A 1 99 ? -8.842 3.377 1.558 1.00 95.38 99 LEU A N 1
ATOM 751 C CA . LEU A 1 99 ? -10.293 3.250 1.392 1.00 95.38 99 LEU A CA 1
ATOM 752 C C . LEU A 1 99 ? -10.782 1.879 1.879 1.00 95.38 99 LEU A C 1
ATOM 754 O O . LEU A 1 99 ? -11.761 1.818 2.623 1.00 95.38 99 LEU A O 1
ATOM 758 N N . CYS A 1 100 ? -10.069 0.799 1.545 1.00 94.25 100 CYS A N 1
ATOM 759 C CA . CYS A 1 100 ? -10.369 -0.553 2.024 1.00 94.25 100 CYS A CA 1
ATOM 760 C C . CYS A 1 100 ? -10.247 -0.687 3.551 1.00 94.25 100 CYS A C 1
ATOM 762 O O . CYS A 1 100 ? -10.993 -1.453 4.158 1.00 94.25 100 CYS A O 1
ATOM 764 N N . ALA A 1 101 ? -9.361 0.079 4.196 1.00 93.00 101 ALA A N 1
ATOM 765 C CA . ALA A 1 101 ? -9.189 0.056 5.647 1.00 93.00 101 ALA A CA 1
ATOM 766 C C . ALA A 1 101 ? -10.397 0.630 6.416 1.00 93.00 101 ALA A C 1
ATOM 768 O O . ALA A 1 101 ? -10.670 0.198 7.535 1.00 93.00 101 ALA A O 1
ATOM 769 N N . ILE A 1 102 ? -11.154 1.568 5.833 1.00 93.81 102 ILE A N 1
ATOM 770 C CA . ILE A 1 102 ? -12.297 2.232 6.492 1.00 93.81 102 ILE A CA 1
ATOM 771 C C . ILE A 1 102 ? -13.361 1.236 6.996 1.00 93.81 102 ILE A C 1
ATOM 773 O O . ILE A 1 102 ? -13.711 1.304 8.178 1.00 93.81 102 ILE A O 1
ATOM 777 N N . PRO A 1 103 ? -13.905 0.314 6.174 1.00 93.56 103 PRO A N 1
ATOM 778 C CA . PRO A 1 103 ? -14.854 -0.683 6.667 1.00 93.56 103 PRO A CA 1
ATOM 779 C C . PRO A 1 103 ? -14.214 -1.657 7.663 1.00 93.56 103 PRO A C 1
ATOM 781 O O . PRO A 1 103 ? -14.895 -2.104 8.585 1.00 93.56 103 PRO A O 1
ATOM 784 N N . MET A 1 104 ? -12.910 -1.938 7.539 1.00 92.56 104 MET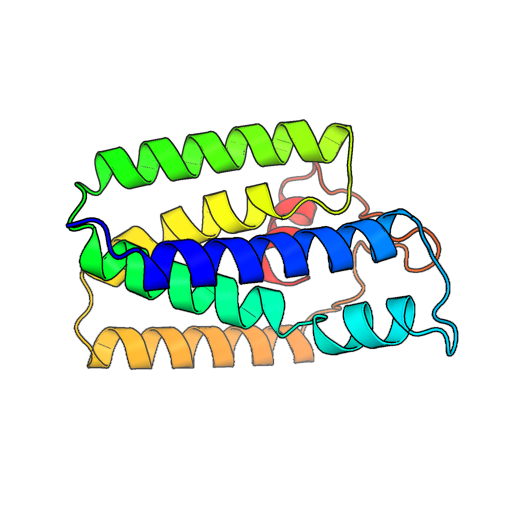 A N 1
ATOM 785 C CA . MET A 1 104 ? -12.203 -2.842 8.454 1.00 92.56 104 MET A CA 1
ATOM 786 C C . MET A 1 104 ? -12.155 -2.310 9.887 1.00 92.56 104 MET A C 1
ATOM 788 O O . MET A 1 104 ? -12.233 -3.094 10.827 1.00 92.56 104 MET A O 1
ATOM 792 N N . MET A 1 105 ? -12.139 -0.988 10.078 1.00 90.75 105 MET A N 1
ATOM 793 C CA . MET A 1 105 ? -12.184 -0.374 11.414 1.00 90.75 105 MET A CA 1
ATOM 794 C C . MET A 1 105 ? -13.464 -0.688 12.200 1.00 90.75 105 MET A C 1
ATOM 796 O O . MET A 1 105 ? -13.498 -0.500 13.412 1.00 90.75 105 MET A O 1
ATOM 800 N N . ARG A 1 106 ? -14.530 -1.132 11.523 1.00 91.50 106 ARG A N 1
ATOM 801 C CA . ARG A 1 106 ? -15.809 -1.493 12.155 1.00 91.50 106 ARG A CA 1
ATOM 802 C C . ARG A 1 106 ? -15.888 -2.972 12.529 1.00 91.50 106 ARG A C 1
ATOM 804 O O . ARG A 1 106 ? -16.858 -3.383 13.162 1.00 91.50 106 ARG A O 1
ATOM 811 N N . LEU A 1 107 ? -14.916 -3.780 12.106 1.00 93.88 107 LEU A N 1
ATOM 812 C CA . LEU A 1 107 ? -14.908 -5.214 12.356 1.00 93.88 107 LEU A CA 1
ATOM 813 C C . LEU A 1 107 ? -14.420 -5.518 13.775 1.00 93.88 107 LEU A C 1
ATOM 815 O O . LEU A 1 107 ? -13.558 -4.837 14.326 1.00 93.88 107 LEU A O 1
ATOM 819 N N . SER A 1 108 ? -14.955 -6.590 14.360 1.00 95.44 108 SER A N 1
ATOM 820 C CA . SER A 1 108 ? -14.409 -7.148 15.599 1.00 95.44 108 SER A CA 1
ATOM 821 C C . SER A 1 108 ? -13.017 -7.752 15.348 1.00 95.44 108 SER A C 1
ATOM 823 O O . SER A 1 108 ? -12.704 -8.099 14.206 1.00 95.44 108 SER A O 1
ATOM 825 N N . PRO A 1 109 ? -12.193 -7.982 16.387 1.00 94.50 109 PRO A N 1
ATOM 826 C CA . PRO A 1 109 ? -10.894 -8.640 16.222 1.00 94.50 109 PRO A CA 1
ATOM 827 C C . PRO A 1 109 ? -10.980 -9.991 15.493 1.00 94.50 109 PRO A C 1
ATOM 829 O O . PRO A 1 109 ? -10.140 -10.301 14.654 1.00 94.50 109 PRO A O 1
ATOM 832 N N . ARG A 1 110 ? -12.043 -10.772 15.741 1.00 96.50 110 ARG A N 1
ATOM 833 C CA . ARG A 1 110 ? -12.311 -12.017 14.999 1.00 96.50 110 ARG A CA 1
ATOM 834 C C . ARG A 1 110 ? -12.631 -11.747 13.529 1.00 96.50 110 ARG A C 1
ATOM 836 O O . ARG A 1 110 ? -12.134 -12.458 12.667 1.00 96.50 110 ARG A O 1
ATOM 843 N N . GLY A 1 111 ? -13.428 -10.716 13.248 1.00 97.06 111 GLY A N 1
ATOM 844 C CA . GLY A 1 111 ? -13.733 -10.289 11.882 1.00 97.06 111 GLY A CA 1
ATOM 845 C C . GLY A 1 111 ? -12.483 -9.865 11.109 1.00 97.06 111 GLY A C 1
ATOM 846 O O . GLY A 1 111 ? -12.333 -10.251 9.956 1.00 97.06 111 GLY A O 1
ATOM 847 N N . LEU A 1 112 ? -11.553 -9.155 11.756 1.00 94.88 112 LEU A N 1
ATOM 848 C CA . LEU A 1 112 ? -10.261 -8.793 11.164 1.00 94.88 112 LEU A CA 1
ATOM 849 C C . LEU A 1 112 ? -9.403 -10.023 10.844 1.00 94.88 112 LEU A C 1
ATOM 851 O O . LEU A 1 112 ? -8.835 -10.093 9.759 1.00 94.88 112 LEU A O 1
ATOM 855 N N . LEU A 1 113 ? -9.339 -11.010 11.746 1.00 96.44 113 LEU A N 1
ATOM 856 C CA . LEU A 1 113 ? -8.605 -12.258 11.498 1.00 96.44 113 LEU A CA 1
ATOM 857 C C . LEU A 1 113 ? -9.206 -13.062 10.340 1.00 96.44 113 LEU A C 1
ATOM 859 O O . LEU A 1 113 ? -8.465 -13.558 9.494 1.00 96.44 113 LEU A O 1
ATOM 863 N N . ILE A 1 114 ? -10.537 -13.158 10.273 1.00 97.75 114 ILE A N 1
ATOM 864 C CA . ILE A 1 114 ? -11.233 -13.819 9.161 1.00 97.75 114 ILE A CA 1
ATOM 865 C C . ILE A 1 114 ? -10.962 -13.076 7.851 1.00 97.75 114 ILE A C 1
ATOM 867 O O . ILE A 1 114 ? -10.656 -13.713 6.849 1.00 97.75 114 ILE A O 1
ATOM 871 N N . ALA A 1 115 ? -11.030 -11.743 7.853 1.00 96.19 115 ALA A N 1
ATOM 872 C CA . ALA A 1 115 ? -10.748 -10.940 6.669 1.00 96.19 115 ALA A CA 1
ATOM 873 C C . ALA A 1 115 ? -9.294 -11.104 6.201 1.00 96.19 115 ALA A C 1
ATOM 875 O O . ALA A 1 115 ? -9.063 -11.310 5.014 1.00 96.19 115 ALA A O 1
ATOM 876 N N . ALA A 1 116 ? -8.325 -11.087 7.121 1.00 95.00 116 ALA A N 1
ATOM 877 C CA . ALA A 1 116 ? -6.918 -11.324 6.808 1.00 95.00 116 ALA A CA 1
ATOM 878 C C . ALA A 1 116 ? -6.692 -12.730 6.226 1.00 95.00 116 ALA A C 1
ATOM 880 O O . ALA A 1 116 ? -6.054 -12.867 5.186 1.00 95.00 116 ALA A O 1
ATOM 881 N N . GLY A 1 117 ? -7.266 -13.766 6.850 1.00 97.69 117 GLY A N 1
ATOM 882 C CA . GLY A 1 117 ? -7.208 -15.137 6.339 1.00 97.69 117 GLY A CA 1
ATOM 883 C C . GLY A 1 117 ? -7.879 -15.289 4.971 1.00 97.69 117 GLY A C 1
ATOM 884 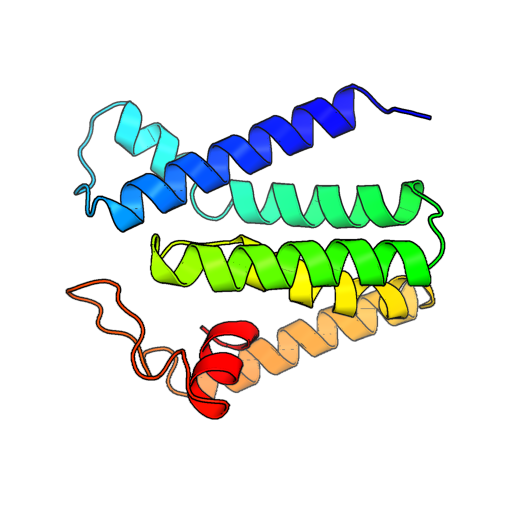O O . GLY A 1 117 ? -7.342 -15.960 4.096 1.00 97.69 117 GLY A O 1
ATOM 885 N N . GLY A 1 118 ? -9.012 -14.616 4.760 1.00 97.50 118 GLY A N 1
ATOM 886 C CA . GLY A 1 118 ? -9.715 -14.578 3.480 1.00 97.50 118 GLY A CA 1
ATOM 887 C C . GLY A 1 118 ? -8.890 -13.915 2.380 1.00 97.50 118 GLY A C 1
ATOM 888 O O . GLY A 1 118 ? -8.769 -14.485 1.302 1.00 97.50 118 GLY A O 1
ATOM 889 N N . ILE A 1 119 ? -8.272 -12.761 2.659 1.00 95.25 119 ILE A N 1
ATOM 890 C CA . ILE A 1 119 ? -7.375 -12.076 1.717 1.00 95.25 119 ILE A CA 1
ATOM 891 C C . ILE A 1 119 ? -6.196 -12.984 1.358 1.00 95.25 119 ILE A C 1
ATOM 893 O O . ILE A 1 119 ? -5.943 -13.190 0.178 1.00 95.25 119 ILE A O 1
ATOM 897 N N . LEU A 1 120 ? -5.533 -13.591 2.348 1.00 96.12 120 LEU A N 1
ATOM 898 C CA . LEU A 1 120 ? -4.415 -14.511 2.105 1.00 96.12 120 LEU A CA 1
ATOM 899 C C . LEU A 1 120 ? -4.824 -15.708 1.241 1.00 96.12 120 LEU A C 1
ATOM 901 O O . LEU A 1 120 ? -4.113 -16.058 0.301 1.00 96.12 120 LEU A O 1
ATOM 905 N N . LEU A 1 121 ? -5.973 -16.321 1.536 1.00 97.69 121 LEU A N 1
ATOM 906 C CA . LEU A 1 121 ? -6.488 -17.449 0.764 1.00 97.69 121 LEU A CA 1
ATOM 907 C C . LEU A 1 121 ? -6.814 -17.038 -0.677 1.00 97.69 121 LEU A C 1
ATOM 909 O O . LEU A 1 121 ? -6.445 -17.748 -1.608 1.00 97.69 121 LEU A O 1
ATOM 913 N N . ILE A 1 122 ? -7.470 -15.890 -0.865 1.00 96.75 122 ILE A N 1
ATOM 914 C CA . ILE A 1 122 ? -7.788 -15.351 -2.191 1.00 96.75 122 ILE A CA 1
ATOM 915 C C . ILE A 1 122 ? -6.499 -15.083 -2.973 1.00 96.75 122 ILE A C 1
ATOM 917 O O . ILE A 1 122 ? -6.378 -15.558 -4.099 1.00 96.75 122 ILE A O 1
ATOM 921 N N . SER A 1 123 ? -5.520 -14.397 -2.378 1.00 94.25 123 SER A N 1
ATOM 922 C CA . SER A 1 123 ? -4.226 -14.127 -3.012 1.00 94.25 123 SER A CA 1
ATOM 923 C C . SER A 1 123 ? -3.496 -15.415 -3.395 1.00 94.25 123 SER A C 1
ATOM 925 O O . SER A 1 123 ? -2.944 -15.505 -4.487 1.00 94.25 123 SER A O 1
ATOM 927 N N . PHE A 1 124 ? -3.537 -16.443 -2.543 1.00 95.88 124 PHE A N 1
ATOM 928 C CA . PHE A 1 124 ? -2.938 -17.745 -2.837 1.00 95.88 124 PHE A CA 1
ATOM 929 C C . PHE A 1 124 ? -3.630 -18.462 -4.006 1.00 95.88 124 PHE A C 1
ATOM 931 O O . PHE A 1 124 ? -2.960 -18.974 -4.900 1.00 95.88 124 PHE A O 1
ATOM 938 N N . ILE A 1 125 ? -4.966 -18.458 -4.044 1.00 96.62 125 ILE A N 1
ATOM 939 C CA . ILE A 1 125 ? -5.735 -19.024 -5.163 1.00 96.62 125 ILE A CA 1
ATOM 940 C C . ILE A 1 125 ? -5.419 -18.273 -6.461 1.00 96.62 125 ILE A C 1
ATOM 942 O O . ILE A 1 125 ? -5.197 -18.905 -7.493 1.00 96.62 125 ILE A O 1
ATOM 946 N N . MET A 1 126 ? -5.363 -16.939 -6.415 1.00 95.19 126 MET A N 1
ATOM 947 C CA . MET A 1 126 ? -4.992 -16.119 -7.568 1.00 95.19 126 MET A CA 1
ATOM 948 C C . MET A 1 126 ? -3.574 -16.436 -8.053 1.00 95.19 126 MET A C 1
ATOM 950 O O . MET A 1 126 ? -3.358 -16.535 -9.254 1.00 95.19 126 MET A O 1
ATOM 954 N N . LEU A 1 127 ? -2.614 -16.644 -7.147 1.00 94.38 127 LEU A N 1
ATOM 955 C CA . LEU A 1 127 ? -1.232 -16.974 -7.509 1.00 94.38 127 LEU A CA 1
ATOM 956 C C . LEU A 1 127 ? -1.125 -18.302 -8.277 1.00 94.38 127 LEU A C 1
ATOM 958 O O . LEU A 1 127 ? -0.296 -18.421 -9.170 1.00 94.38 127 LEU A O 1
ATOM 962 N N . ILE A 1 128 ? -1.964 -19.287 -7.945 1.00 95.00 128 ILE A N 1
ATOM 963 C CA . ILE A 1 128 ? -1.968 -20.599 -8.612 1.00 95.00 128 ILE A CA 1
ATOM 964 C C . ILE A 1 128 ? -2.793 -20.574 -9.907 1.00 95.00 128 ILE A C 1
ATOM 966 O O . ILE A 1 128 ? -2.463 -21.272 -10.862 1.00 95.00 128 ILE A O 1
ATOM 970 N N . GLY A 1 129 ? -3.898 -19.823 -9.924 1.00 93.88 129 GLY A N 1
ATOM 971 C CA . GLY A 1 129 ? -4.873 -19.851 -11.017 1.00 93.88 129 GLY A CA 1
ATOM 972 C C . GLY A 1 129 ? -4.671 -18.798 -12.107 1.00 93.88 129 GLY A C 1
ATOM 973 O O . GLY A 1 129 ? -5.192 -18.968 -13.208 1.00 93.88 129 GLY A O 1
ATOM 974 N N . LEU A 1 130 ? -3.960 -17.707 -11.819 1.00 93.75 130 LEU A N 1
ATOM 975 C CA . LEU A 1 130 ? -3.751 -16.588 -12.738 1.00 93.75 130 LEU A CA 1
ATOM 976 C C . LEU A 1 130 ? -2.269 -16.451 -13.105 1.00 93.75 130 LEU A C 1
ATOM 978 O O . LEU A 1 130 ? -1.386 -16.968 -12.428 1.00 93.75 130 LEU A O 1
ATOM 982 N N . ASN A 1 131 ? -1.998 -15.748 -14.204 1.00 91.81 131 ASN A N 1
ATOM 983 C CA . ASN A 1 131 ? -0.635 -15.442 -14.621 1.00 91.81 131 ASN A CA 1
ATOM 984 C C . ASN A 1 131 ? -0.176 -14.117 -13.993 1.00 91.81 131 ASN A C 1
ATOM 986 O O . ASN A 1 131 ? -0.583 -13.049 -14.455 1.00 91.81 131 ASN A O 1
ATOM 990 N N . TYR A 1 132 ? 0.684 -14.195 -12.976 1.00 88.81 132 TYR A N 1
ATOM 991 C CA . TYR A 1 132 ? 1.275 -13.031 -12.303 1.00 88.81 132 TYR A CA 1
ATOM 992 C C . TYR A 1 132 ? 2.115 -12.155 -13.239 1.00 88.81 132 TYR A C 1
ATOM 994 O O . TYR A 1 132 ? 2.215 -10.953 -13.041 1.00 88.81 132 TYR A O 1
ATOM 1002 N N . GLU A 1 133 ? 2.677 -12.700 -14.312 1.00 90.50 133 GLU A N 1
ATOM 1003 C CA . GLU A 1 133 ? 3.474 -11.913 -15.258 1.00 90.50 133 GLU A CA 1
ATOM 1004 C C . GLU A 1 133 ? 2.608 -11.152 -16.272 1.00 90.50 133 GLU A C 1
ATOM 1006 O O . GLU A 1 133 ? 3.111 -10.330 -17.037 1.00 90.50 133 GLU A O 1
ATOM 1011 N N . ALA A 1 134 ? 1.294 -11.397 -16.299 1.00 90.62 134 ALA A N 1
ATOM 1012 C CA . ALA A 1 134 ? 0.411 -10.767 -17.267 1.00 90.62 134 ALA A CA 1
ATOM 1013 C C . ALA A 1 134 ? 0.405 -9.237 -17.104 1.00 90.62 134 ALA A C 1
ATOM 1015 O O . ALA A 1 134 ? 0.011 -8.707 -16.067 1.00 90.62 134 ALA A O 1
ATOM 1016 N N . GLY A 1 135 ? 0.785 -8.530 -18.170 1.00 88.00 135 GLY A N 1
ATOM 1017 C CA . GLY A 1 135 ? 0.879 -7.069 -18.199 1.00 88.00 135 GLY A CA 1
ATOM 1018 C C . GLY A 1 135 ? 2.274 -6.519 -17.917 1.00 88.00 135 GLY A C 1
ATOM 1019 O O . GLY A 1 135 ? 2.518 -5.367 -18.244 1.00 88.00 135 GLY A O 1
ATOM 1020 N N . TRP A 1 136 ? 3.207 -7.307 -17.384 1.00 90.56 136 TRP A N 1
ATOM 1021 C CA . TRP A 1 136 ? 4.564 -6.830 -17.120 1.00 90.56 136 TRP A CA 1
ATOM 1022 C C . TRP A 1 136 ? 5.488 -7.009 -18.321 1.00 90.56 136 TRP A C 1
ATOM 1024 O O . TRP A 1 136 ? 5.573 -8.084 -18.913 1.00 90.56 136 TRP A O 1
ATOM 1034 N N . ASN A 1 137 ? 6.257 -5.966 -18.628 1.00 88.62 137 ASN A N 1
ATOM 1035 C CA . ASN A 1 137 ? 7.486 -6.100 -19.395 1.00 88.62 137 ASN A CA 1
ATOM 1036 C C . ASN A 1 137 ? 8.674 -6.121 -18.427 1.00 88.62 137 ASN A C 1
ATOM 1038 O O . ASN A 1 137 ? 9.138 -5.077 -17.984 1.00 88.62 137 ASN A O 1
ATOM 1042 N N . TRP A 1 138 ? 9.189 -7.309 -18.115 1.00 84.12 138 TRP A N 1
ATOM 1043 C CA . TRP A 1 138 ? 10.291 -7.484 -17.161 1.00 84.12 138 TRP A CA 1
ATOM 1044 C C . TRP A 1 138 ? 11.631 -6.894 -17.617 1.00 84.12 138 TRP A C 1
ATOM 1046 O O . TRP A 1 138 ? 12.510 -6.683 -16.787 1.00 84.12 138 TRP A O 1
ATOM 1056 N N . ALA A 1 139 ? 11.796 -6.605 -18.912 1.00 83.00 139 ALA A N 1
ATOM 1057 C CA . ALA A 1 139 ? 13.004 -5.958 -19.417 1.00 83.00 139 ALA A CA 1
ATOM 1058 C C . ALA A 1 139 ? 12.993 -4.445 -19.157 1.00 83.00 139 ALA A C 1
ATOM 1060 O O . ALA A 1 139 ? 14.031 -3.863 -18.854 1.00 83.00 139 ALA A O 1
ATOM 1061 N N . THR A 1 140 ? 11.826 -3.803 -19.275 1.00 81.75 140 THR A N 1
ATOM 1062 C CA . THR A 1 140 ? 11.685 -2.350 -19.086 1.00 81.75 140 THR A CA 1
ATOM 1063 C C . THR A 1 140 ? 11.089 -1.969 -17.733 1.00 81.75 140 THR A C 1
ATOM 1065 O O . THR A 1 140 ? 11.170 -0.806 -17.355 1.00 81.75 140 THR A O 1
ATOM 1068 N N . LEU A 1 141 ? 10.542 -2.937 -16.990 1.00 81.81 141 LEU A N 1
ATOM 1069 C CA . LEU A 1 141 ? 9.761 -2.754 -15.760 1.00 81.81 141 LEU A CA 1
ATOM 1070 C C . LEU A 1 141 ? 8.545 -1.841 -15.953 1.00 81.81 141 LEU A C 1
ATOM 1072 O O . LEU A 1 141 ? 8.127 -1.150 -15.029 1.00 81.81 141 LEU A O 1
ATOM 1076 N N . GLN A 1 142 ? 7.969 -1.871 -17.156 1.00 84.50 142 GLN A N 1
ATOM 1077 C CA . GLN A 1 142 ? 6.769 -1.115 -17.494 1.00 84.50 142 GLN A CA 1
ATOM 1078 C C . GLN A 1 142 ? 5.538 -2.018 -17.496 1.00 84.50 142 GLN A C 1
ATOM 1080 O O . GLN A 1 142 ? 5.609 -3.192 -17.882 1.00 84.50 142 GLN A O 1
ATOM 1085 N N . TYR A 1 143 ? 4.399 -1.451 -17.100 1.00 88.00 143 TYR A N 1
ATOM 1086 C CA . TYR A 1 143 ? 3.123 -2.158 -17.056 1.00 88.00 143 TYR A CA 1
ATOM 1087 C C . TYR A 1 143 ? 2.248 -1.818 -18.269 1.00 88.00 143 TYR A C 1
ATOM 1089 O O . TYR A 1 143 ? 1.808 -0.681 -18.454 1.00 88.00 143 TYR A O 1
ATOM 1097 N N . ALA A 1 144 ? 1.966 -2.819 -19.095 1.00 87.00 144 ALA A N 1
ATOM 1098 C CA . ALA A 1 144 ? 1.071 -2.715 -20.235 1.00 87.00 144 ALA A CA 1
ATOM 1099 C C . ALA A 1 144 ? -0.389 -2.545 -19.789 1.00 87.00 144 ALA A C 1
ATOM 1101 O O . ALA A 1 144 ? -0.839 -3.130 -18.803 1.00 87.00 144 ALA A O 1
ATOM 1102 N N . ASP A 1 145 ? -1.145 -1.758 -20.556 1.00 89.38 145 ASP A N 1
ATOM 1103 C CA . ASP A 1 145 ? -2.585 -1.554 -20.373 1.00 89.38 145 ASP A CA 1
ATOM 1104 C C . ASP A 1 145 ? -2.995 -1.003 -18.994 1.00 89.38 145 ASP A C 1
ATOM 1106 O O . ASP A 1 145 ? -4.160 -1.132 -18.615 1.00 89.38 145 ASP A O 1
ATOM 1110 N N . PHE A 1 146 ? -2.085 -0.352 -18.253 1.00 90.62 146 PHE A N 1
ATOM 1111 C CA . PHE A 1 146 ? -2.369 0.224 -16.926 1.00 90.62 146 PHE A CA 1
ATOM 1112 C C . PHE A 1 146 ? -3.621 1.113 -16.923 1.00 90.62 146 PHE A C 1
ATOM 1114 O O . PHE A 1 146 ? -4.426 1.065 -16.001 1.00 90.62 146 PHE A O 1
ATOM 1121 N N . TRP A 1 147 ? -3.817 1.897 -17.986 1.00 92.31 147 TRP A N 1
ATOM 1122 C CA . TRP A 1 147 ? -4.945 2.823 -18.123 1.00 92.31 147 TRP A CA 1
ATOM 1123 C C . TRP A 1 147 ? -6.257 2.156 -18.555 1.00 92.31 147 TRP A C 1
ATOM 1125 O O . TRP A 1 147 ? -7.290 2.820 -18.642 1.00 92.31 147 TRP A O 1
ATOM 1135 N N . THR A 1 148 ? -6.245 0.850 -18.823 1.00 94.62 148 THR A N 1
ATOM 1136 C CA . THR A 1 148 ? -7.471 0.083 -19.062 1.00 94.62 148 THR A CA 1
ATOM 1137 C C . THR A 1 148 ? -8.070 -0.369 -17.729 1.00 94.62 148 THR A C 1
ATOM 1139 O O . THR A 1 148 ? -7.325 -0.699 -16.807 1.00 94.62 148 THR A O 1
ATOM 1142 N N . PRO A 1 149 ? -9.405 -0.460 -17.594 1.00 92.56 149 PRO A N 1
ATOM 1143 C CA . PRO A 1 149 ? -10.022 -0.906 -16.343 1.00 92.56 149 PRO A CA 1
ATOM 1144 C C . PRO A 1 149 ? -9.539 -2.288 -15.882 1.00 92.56 149 PRO A C 1
ATOM 1146 O O . PRO A 1 149 ? -9.324 -2.512 -14.695 1.00 92.56 149 PRO A O 1
ATOM 1149 N N . THR A 1 150 ? -9.349 -3.219 -16.819 1.00 92.56 150 THR A N 1
ATOM 1150 C CA . THR A 1 150 ? -8.890 -4.584 -16.533 1.00 92.56 150 THR A CA 1
ATOM 1151 C C . THR A 1 150 ? -7.422 -4.620 -16.123 1.00 92.56 150 THR A C 1
ATOM 1153 O O . THR A 1 150 ? -7.093 -5.271 -15.133 1.00 92.56 150 THR A O 1
ATOM 1156 N N . GLY A 1 151 ? -6.551 -3.907 -16.846 1.00 93.38 151 GLY A N 1
ATOM 1157 C CA . GLY A 1 151 ? -5.133 -3.789 -16.510 1.00 93.38 151 GLY A CA 1
ATOM 1158 C C . GLY A 1 151 ? -4.925 -3.106 -15.163 1.00 93.38 151 GLY A C 1
ATOM 1159 O O . GLY A 1 151 ? -4.176 -3.620 -14.340 1.00 93.38 151 GLY A O 1
ATOM 1160 N N . PHE A 1 152 ? -5.665 -2.031 -14.889 1.00 93.81 152 PHE A N 1
ATOM 1161 C CA . PHE A 1 152 ? -5.621 -1.322 -13.613 1.00 93.81 152 PHE A CA 1
ATOM 1162 C C . PHE A 1 152 ? -6.008 -2.216 -12.430 1.00 93.81 152 PHE A C 1
ATOM 1164 O O . PHE A 1 152 ? -5.303 -2.264 -11.428 1.00 93.81 152 PHE A O 1
ATOM 1171 N N . ILE A 1 153 ? -7.116 -2.960 -12.539 1.00 94.00 153 ILE A N 1
ATOM 1172 C CA . ILE A 1 153 ? -7.569 -3.868 -11.473 1.00 94.00 153 ILE A CA 1
ATOM 1173 C C . ILE A 1 153 ? -6.549 -4.987 -11.241 1.00 94.00 153 ILE A C 1
ATOM 1175 O O . ILE A 1 153 ? -6.265 -5.322 -10.092 1.00 94.00 153 ILE A O 1
ATOM 1179 N N . ARG A 1 154 ? -5.992 -5.557 -12.316 1.00 93.75 154 ARG A N 1
ATOM 1180 C CA . ARG A 1 154 ? -4.966 -6.602 -12.220 1.00 93.75 154 ARG A CA 1
ATOM 1181 C C . ARG A 1 154 ? -3.698 -6.065 -11.553 1.00 93.75 154 ARG A C 1
ATOM 1183 O O . ARG A 1 154 ? -3.206 -6.697 -10.623 1.00 93.75 154 ARG A O 1
ATOM 1190 N N . ASN A 1 155 ? -3.241 -4.883 -11.968 1.00 93.19 155 ASN A N 1
ATOM 1191 C CA . ASN A 1 155 ? -2.093 -4.208 -11.374 1.00 93.19 155 ASN A CA 1
ATOM 1192 C C . ASN A 1 155 ? -2.307 -3.948 -9.879 1.00 93.19 155 ASN A C 1
ATOM 1194 O O . ASN A 1 155 ? -1.469 -4.284 -9.064 1.00 93.19 155 ASN A O 1
ATOM 1198 N N . LEU A 1 156 ? -3.471 -3.413 -9.519 1.00 92.81 156 LEU A N 1
ATOM 1199 C CA . LEU A 1 156 ? -3.748 -2.966 -8.163 1.00 92.81 156 LEU A CA 1
ATOM 1200 C C . LEU A 1 156 ? -3.937 -4.106 -7.152 1.00 92.81 156 LEU A C 1
ATOM 1202 O O . LEU A 1 156 ? -3.586 -3.935 -5.989 1.00 92.81 156 LEU A O 1
ATOM 1206 N N . PHE A 1 157 ? -4.555 -5.222 -7.553 1.00 92.75 157 PHE A N 1
ATOM 1207 C CA . PHE A 1 157 ? -4.976 -6.276 -6.617 1.00 92.75 157 PHE A CA 1
ATOM 1208 C C . PHE A 1 157 ? -4.191 -7.582 -6.720 1.00 92.75 157 PHE A C 1
ATOM 1210 O O . PHE A 1 157 ? -4.344 -8.431 -5.839 1.00 92.75 157 PHE A O 1
ATOM 1217 N N . TYR A 1 158 ? -3.415 -7.780 -7.784 1.00 91.38 158 TYR A N 1
ATOM 1218 C CA . TYR A 1 158 ? -2.788 -9.071 -8.052 1.00 91.38 158 TYR A CA 1
ATOM 1219 C C . TYR A 1 158 ? -1.296 -8.991 -8.362 1.00 91.38 158 TYR A C 1
ATOM 1221 O O . TYR A 1 158 ? -0.561 -9.851 -7.883 1.00 91.38 158 TYR A O 1
ATOM 1229 N N . ASN A 1 159 ? -0.862 -7.999 -9.142 1.00 89.44 159 ASN A N 1
ATOM 1230 C CA . ASN A 1 159 ? 0.558 -7.747 -9.389 1.00 89.44 159 ASN A CA 1
ATOM 1231 C C . ASN A 1 159 ? 1.222 -7.055 -8.198 1.00 89.44 159 ASN A C 1
ATOM 1233 O O . ASN A 1 159 ? 2.345 -7.483 -7.854 1.00 89.44 159 ASN A O 1
#